Protein AF-A0A5R9EP64-F1 (afdb_monomer)

Mean predicted aligned error: 8.17 Å

Secondary structure (DSSP, 8-state):
-HHHHHHHTTTS-HHHHHHHHHHTHHHHHHHHHHHHHHHHHHHHTT--S-S--HHHHHHHHHHHHHHHHHHHHHHTT--

pLDDT: mean 79.82, std 19.03, range [39.06, 98.12]

Sequence (79 aa):
MNNLYERKNADYGNSFDRSLDADGLLVAKIRLGDKYNRFSQLISKQAQIKSESIEDTLIDLANYAVMTLIWLSKEDKNV

Foldseek 3Di:
DVVVVPVCVPPLDDPPLVVCVVPNCVSLVVQLVVLVVVLVVVVVDVPPDPDDDNVRSVVSNVSSVVNNVVSVVVVVVVD

Structure (mmCIF, N/CA/C/O backbone):
data_AF-A0A5R9EP64-F1
#
_entry.id   AF-A0A5R9EP64-F1
#
loop_
_atom_site.group_PDB
_atom_site.id
_atom_site.type_symbol
_atom_site.label_atom_id
_atom_site.label_alt_id
_atom_site.label_comp_id
_atom_site.label_asym_id
_atom_site.label_entity_id
_atom_site.label_seq_id
_atom_site.pdbx_PDB_ins_code
_atom_site.Cartn_x
_atom_site.Cartn_y
_atom_site.Cartn_z
_atom_site.occupancy
_atom_site.B_iso_or_equiv
_atom_site.auth_seq_id
_atom_site.auth_comp_id
_atom_site.auth_asym_id
_atom_site.auth_atom_id
_atom_site.pdbx_PDB_model_num
ATOM 1 N N . MET A 1 1 ? 0.128 21.293 -2.927 1.00 42.41 1 MET A N 1
ATOM 2 C CA . MET A 1 1 ? 0.290 19.940 -3.502 1.00 42.41 1 MET A CA 1
ATOM 3 C C . MET A 1 1 ? 1.707 19.681 -4.018 1.00 42.41 1 MET A C 1
ATOM 5 O O . MET A 1 1 ? 2.283 18.697 -3.590 1.00 42.41 1 MET A O 1
ATOM 9 N N . ASN A 1 2 ? 2.322 20.568 -4.816 1.00 39.06 2 ASN A N 1
ATOM 10 C CA . ASN A 1 2 ? 3.678 20.363 -5.380 1.00 39.06 2 ASN A CA 1
ATOM 11 C C . ASN A 1 2 ? 4.826 20.250 -4.354 1.00 39.06 2 ASN A C 1
ATOM 13 O O . ASN A 1 2 ? 5.793 19.539 -4.588 1.00 39.06 2 ASN A O 1
ATOM 17 N N . ASN A 1 3 ? 4.697 20.859 -3.173 1.00 43.94 3 ASN A N 1
ATOM 18 C CA . ASN A 1 3 ? 5.774 20.883 -2.169 1.00 43.94 3 ASN A CA 1
ATOM 19 C C . ASN A 1 3 ? 5.955 19.571 -1.365 1.00 43.94 3 ASN A C 1
ATOM 21 O O . ASN A 1 3 ? 6.915 19.439 -0.600 1.00 43.94 3 ASN A O 1
ATOM 25 N N . LEU A 1 4 ? 5.028 18.612 -1.505 1.00 46.19 4 LEU A N 1
ATOM 26 C CA . LEU A 1 4 ? 5.144 17.273 -0.910 1.00 46.19 4 LEU A CA 1
ATOM 27 C C . LEU A 1 4 ? 5.864 16.297 -1.855 1.00 46.19 4 LEU A C 1
ATOM 29 O O . LEU A 1 4 ? 6.563 15.411 -1.376 1.00 46.19 4 LEU A O 1
ATOM 33 N N . TYR A 1 5 ? 5.729 16.494 -3.170 1.00 45.06 5 TYR A N 1
ATOM 34 C CA . TYR A 1 5 ? 6.325 15.641 -4.202 1.00 45.06 5 TYR A CA 1
ATOM 35 C C . TYR A 1 5 ? 7.841 15.850 -4.336 1.00 45.06 5 TYR A C 1
ATOM 37 O O . TYR A 1 5 ? 8.587 14.883 -4.425 1.00 45.06 5 TYR A O 1
ATOM 45 N N . GLU A 1 6 ? 8.321 17.096 -4.290 1.00 48.22 6 GLU A N 1
ATOM 46 C CA . GLU A 1 6 ? 9.736 17.390 -4.576 1.00 48.22 6 GLU A CA 1
ATOM 47 C C . GLU A 1 6 ? 10.673 17.111 -3.395 1.00 48.22 6 GLU A C 1
ATOM 49 O O . GLU A 1 6 ? 11.781 16.619 -3.587 1.00 48.22 6 GLU A O 1
ATOM 54 N N . ARG A 1 7 ? 10.227 17.348 -2.154 1.00 44.91 7 ARG A N 1
ATOM 55 C CA . ARG A 1 7 ? 11.062 17.109 -0.961 1.00 44.91 7 ARG A CA 1
ATOM 56 C C . ARG A 1 7 ? 11.097 15.649 -0.511 1.00 44.91 7 ARG A C 1
ATOM 58 O O . ARG A 1 7 ? 11.996 15.274 0.229 1.00 44.91 7 ARG A O 1
ATOM 65 N N . LYS A 1 8 ? 10.142 14.821 -0.950 1.00 45.19 8 LYS A N 1
ATOM 66 C CA . LYS A 1 8 ? 10.075 13.393 -0.591 1.00 45.19 8 LYS A CA 1
ATOM 67 C C . LYS A 1 8 ? 10.803 12.464 -1.570 1.00 45.19 8 LYS A C 1
ATOM 6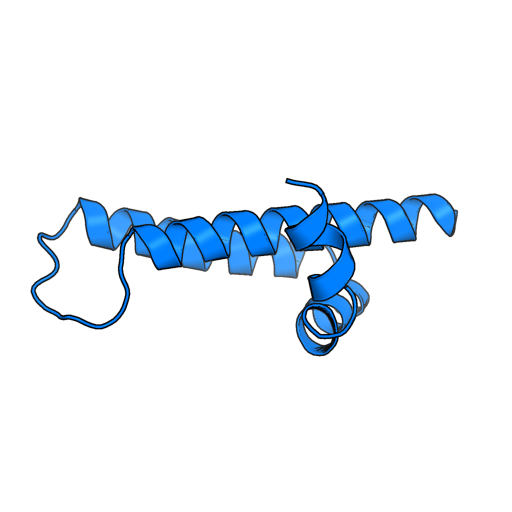9 O O . LYS A 1 8 ? 10.989 11.295 -1.248 1.00 45.19 8 LYS A O 1
ATOM 74 N N . ASN A 1 9 ? 11.273 12.972 -2.711 1.00 47.78 9 ASN A N 1
ATOM 75 C CA . ASN A 1 9 ? 11.996 12.179 -3.712 1.00 47.78 9 ASN A CA 1
ATOM 76 C C . ASN A 1 9 ? 13.354 11.627 -3.229 1.00 47.78 9 ASN A C 1
ATOM 78 O O . ASN A 1 9 ? 13.863 10.694 -3.841 1.00 47.78 9 ASN A O 1
ATOM 82 N N . ALA A 1 10 ? 13.945 12.178 -2.161 1.00 51.12 10 ALA A N 1
ATOM 83 C CA . ALA A 1 10 ? 15.280 11.778 -1.707 1.00 51.12 10 ALA A CA 1
ATOM 84 C C . ALA A 1 10 ? 15.294 10.554 -0.765 1.00 51.12 10 ALA A C 1
ATOM 86 O O . ALA A 1 10 ? 16.236 9.772 -0.830 1.00 51.12 10 ALA A O 1
ATOM 87 N N . ASP A 1 11 ? 14.249 10.342 0.051 1.00 47.09 11 ASP A N 1
ATOM 88 C CA . ASP A 1 11 ? 14.290 9.352 1.149 1.00 47.09 11 ASP A CA 1
ATOM 89 C C . ASP A 1 11 ? 13.258 8.214 1.054 1.00 47.09 11 ASP A C 1
ATOM 91 O O . ASP A 1 11 ? 13.392 7.205 1.745 1.00 47.09 11 ASP A O 1
ATOM 95 N N . TYR A 1 12 ? 12.227 8.320 0.208 1.00 55.03 12 TYR A N 1
ATOM 96 C CA . TYR A 1 12 ? 11.116 7.356 0.242 1.00 55.03 12 TYR A CA 1
ATOM 97 C C . TYR A 1 12 ? 11.397 6.011 -0.452 1.00 55.03 12 TYR A C 1
ATOM 99 O O . TYR A 1 12 ? 10.701 5.041 -0.170 1.00 55.03 12 TYR A O 1
ATOM 107 N N . GLY A 1 13 ? 12.398 5.918 -1.333 1.00 55.91 13 GLY A N 1
ATOM 108 C CA . GLY A 1 13 ? 12.441 4.848 -2.339 1.00 55.91 13 GLY A CA 1
ATOM 109 C C . GLY A 1 13 ? 13.364 3.657 -2.089 1.00 55.91 13 GLY A C 1
ATOM 110 O O . GLY A 1 13 ? 13.179 2.634 -2.727 1.00 55.91 13 GLY A O 1
ATOM 111 N N . ASN A 1 14 ? 14.360 3.699 -1.201 1.00 67.00 14 ASN A N 1
ATOM 112 C CA . ASN A 1 14 ? 15.459 2.728 -1.356 1.00 67.00 14 ASN A CA 1
ATOM 113 C C . ASN A 1 14 ? 15.066 1.253 -1.106 1.00 67.00 14 ASN A C 1
ATOM 115 O O . ASN A 1 14 ? 15.582 0.366 -1.775 1.00 67.00 14 ASN A O 1
ATOM 119 N N . SER A 1 15 ? 14.173 0.947 -0.161 1.00 81.25 15 SER A N 1
ATOM 120 C CA . SER A 1 15 ? 13.802 -0.453 0.115 1.00 81.25 15 SER A CA 1
ATOM 121 C C . SER A 1 15 ? 12.650 -0.955 -0.757 1.00 81.25 15 SER A C 1
ATOM 123 O O . SER A 1 15 ? 12.691 -2.094 -1.223 1.00 81.25 15 SER A O 1
ATOM 125 N N . PHE A 1 16 ? 11.631 -0.123 -0.988 1.00 89.88 16 PHE A N 1
ATOM 126 C CA . PHE A 1 16 ? 10.486 -0.509 -1.810 1.00 89.88 16 PHE A CA 1
ATOM 127 C C . PHE A 1 16 ? 10.827 -0.486 -3.298 1.00 89.88 16 PHE A C 1
ATOM 129 O O . PHE A 1 16 ? 10.491 -1.456 -3.965 1.00 89.88 16 PHE A O 1
ATOM 136 N N . ASP A 1 17 ? 11.566 0.514 -3.795 1.00 88.69 17 ASP A N 1
ATOM 137 C CA . ASP A 1 17 ? 11.990 0.548 -5.203 1.00 88.69 17 ASP A CA 1
ATOM 138 C C . ASP A 1 17 ? 12.872 -0.669 -5.513 1.00 88.69 17 ASP A C 1
ATOM 140 O O . ASP A 1 17 ? 12.596 -1.368 -6.473 1.00 88.69 17 ASP A O 1
ATOM 144 N N . ARG A 1 18 ? 13.817 -1.046 -4.631 1.00 89.69 18 ARG A N 1
ATOM 145 C CA . ARG A 1 18 ? 14.585 -2.304 -4.783 1.00 89.69 18 ARG A CA 1
ATOM 146 C C . ARG A 1 18 ? 13.702 -3.547 -4.854 1.00 89.69 18 ARG A C 1
ATOM 148 O O . ARG A 1 18 ? 14.030 -4.497 -5.553 1.00 89.69 18 ARG A O 1
ATOM 155 N N . SER A 1 19 ? 12.622 -3.566 -4.077 1.00 92.94 19 SER A N 1
ATOM 156 C CA . SER A 1 19 ? 11.680 -4.687 -4.084 1.00 92.94 19 SER A CA 1
ATOM 157 C C . SER A 1 19 ? 10.856 -4.700 -5.376 1.00 92.94 19 SER A C 1
ATOM 159 O O . SER A 1 19 ? 10.542 -5.768 -5.884 1.00 92.94 19 SER A O 1
ATOM 161 N N . LEU A 1 20 ? 10.523 -3.530 -5.929 1.00 93.44 20 LEU A N 1
ATOM 162 C CA . LEU A 1 20 ? 9.881 -3.412 -7.238 1.00 93.44 20 LEU A CA 1
ATOM 163 C C . LEU A 1 20 ? 10.836 -3.815 -8.368 1.00 93.44 20 LEU A C 1
ATOM 165 O O . LEU A 1 20 ? 10.424 -4.545 -9.259 1.00 93.44 20 LEU A O 1
ATOM 169 N N . ASP A 1 21 ? 12.108 -3.429 -8.303 1.00 92.12 21 ASP A N 1
ATOM 170 C CA . ASP A 1 21 ? 13.123 -3.836 -9.282 1.00 92.12 21 ASP A CA 1
ATOM 171 C C . ASP A 1 21 ? 13.327 -5.363 -9.287 1.00 92.12 21 ASP A C 1
ATOM 173 O O . ASP A 1 21 ? 13.568 -5.958 -10.335 1.00 92.12 21 ASP A O 1
ATOM 177 N N . ALA A 1 22 ? 13.221 -6.010 -8.119 1.00 94.00 22 ALA A N 1
ATOM 178 C CA . ALA A 1 22 ? 13.391 -7.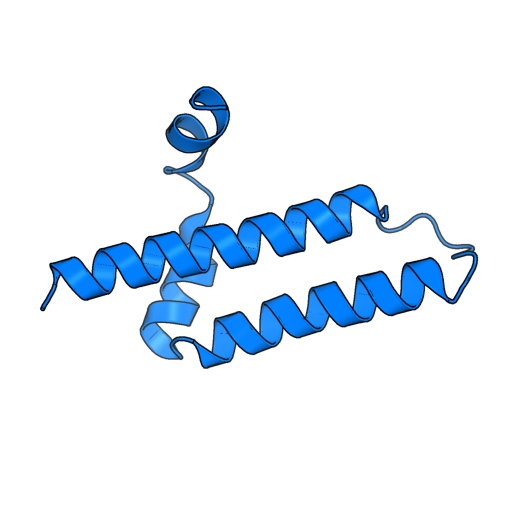456 -7.979 1.00 94.00 22 ALA A CA 1
ATOM 179 C C . ALA A 1 22 ? 12.125 -8.263 -8.323 1.00 94.00 22 ALA A C 1
ATOM 181 O O . ALA A 1 22 ? 12.205 -9.252 -9.050 1.00 94.00 22 ALA A O 1
ATOM 182 N N . ASP A 1 23 ? 10.965 -7.855 -7.796 1.00 95.75 23 ASP A N 1
ATOM 183 C CA . ASP A 1 23 ? 9.727 -8.652 -7.795 1.00 95.75 23 ASP A CA 1
ATOM 184 C C . ASP A 1 23 ? 8.572 -7.997 -8.582 1.00 95.75 23 ASP A C 1
ATOM 186 O O . ASP A 1 23 ? 7.469 -8.550 -8.686 1.00 95.75 23 ASP A O 1
ATOM 190 N N . GLY A 1 24 ? 8.788 -6.801 -9.130 1.00 94.12 24 GLY A N 1
ATOM 191 C CA . GLY A 1 24 ? 7.818 -6.056 -9.924 1.00 94.12 24 GLY A CA 1
ATOM 192 C C . GLY A 1 24 ? 6.524 -5.724 -9.177 1.00 94.12 24 GLY A C 1
ATOM 193 O O . GLY A 1 24 ? 6.464 -5.548 -7.955 1.00 94.12 24 GLY A O 1
ATOM 194 N N . LEU A 1 25 ? 5.425 -5.672 -9.933 1.00 96.69 25 LEU A N 1
ATOM 195 C CA . LEU A 1 25 ? 4.102 -5.307 -9.414 1.00 96.69 25 LEU A CA 1
ATOM 196 C C . LEU A 1 25 ? 3.529 -6.304 -8.393 1.00 96.69 25 LEU A C 1
ATOM 198 O O . LEU A 1 25 ? 2.559 -5.972 -7.705 1.00 96.69 25 LEU A O 1
ATOM 202 N N . LEU A 1 26 ? 4.108 -7.503 -8.250 1.00 96.94 26 LEU A N 1
ATOM 203 C CA . LEU A 1 26 ? 3.686 -8.456 -7.223 1.00 96.94 26 LEU A CA 1
ATOM 204 C C . LEU A 1 26 ? 3.909 -7.882 -5.818 1.00 96.94 26 LEU A C 1
ATOM 206 O O . LEU A 1 26 ? 3.006 -7.941 -4.980 1.00 96.94 26 LEU A O 1
ATOM 210 N N . VAL A 1 27 ? 5.066 -7.262 -5.579 1.00 96.38 27 VAL A N 1
ATOM 211 C CA . VAL A 1 27 ? 5.390 -6.615 -4.300 1.00 96.38 27 VAL A CA 1
ATOM 212 C C . VAL A 1 27 ? 4.453 -5.438 -4.021 1.00 96.38 27 VAL A C 1
ATOM 214 O O . VAL A 1 27 ? 3.966 -5.296 -2.897 1.00 96.38 27 VAL A O 1
ATOM 217 N N . ALA A 1 28 ? 4.120 -4.643 -5.045 1.00 96.31 28 ALA A N 1
ATOM 218 C CA . ALA A 1 28 ? 3.155 -3.551 -4.919 1.00 96.31 28 ALA A CA 1
ATOM 219 C C . ALA A 1 28 ? 1.772 -4.063 -4.503 1.00 96.31 28 ALA A C 1
ATOM 221 O O . ALA A 1 28 ? 1.180 -3.558 -3.547 1.00 96.31 28 ALA A O 1
ATOM 222 N N . LYS A 1 29 ? 1.281 -5.113 -5.175 1.00 98.12 29 LYS A N 1
ATOM 223 C CA . LYS A 1 29 ? -0.004 -5.750 -4.864 1.00 98.12 29 LYS A CA 1
ATOM 224 C C . LYS A 1 29 ? -0.055 -6.243 -3.417 1.00 98.12 29 LYS A C 1
ATOM 226 O O . LYS A 1 29 ? -1.065 -6.029 -2.750 1.00 98.12 29 LYS A O 1
ATOM 231 N N . ILE A 1 30 ? 1.014 -6.881 -2.935 1.00 97.62 30 ILE A N 1
ATOM 232 C CA . ILE A 1 30 ? 1.096 -7.385 -1.557 1.00 97.62 30 ILE A CA 1
ATOM 233 C C . ILE A 1 30 ? 1.007 -6.225 -0.559 1.00 97.62 30 ILE A C 1
ATOM 235 O O . ILE A 1 30 ? 0.141 -6.242 0.311 1.00 97.62 30 ILE A O 1
ATOM 239 N N . ARG A 1 31 ? 1.826 -5.176 -0.717 1.00 95.94 31 ARG A N 1
ATOM 240 C CA . ARG A 1 31 ? 1.854 -4.040 0.223 1.00 95.94 31 ARG A CA 1
ATOM 241 C C . ARG A 1 31 ? 0.551 -3.249 0.257 1.00 95.94 31 ARG A C 1
ATOM 243 O O . ARG A 1 31 ? 0.081 -2.886 1.335 1.00 95.94 31 ARG A O 1
ATOM 250 N N . LEU A 1 32 ? -0.062 -3.024 -0.904 1.00 97.56 32 LEU A N 1
ATOM 251 C CA . LEU A 1 32 ? -1.387 -2.410 -0.986 1.00 97.56 32 LEU A CA 1
ATOM 252 C C . LEU A 1 32 ? -2.447 -3.291 -0.309 1.00 97.56 32 LEU A C 1
ATOM 254 O O . LEU A 1 32 ? -3.278 -2.782 0.442 1.00 97.56 32 LEU A O 1
ATOM 258 N N . GLY A 1 33 ? -2.387 -4.609 -0.520 1.00 97.69 33 GLY A N 1
ATOM 259 C CA . GLY A 1 33 ? -3.262 -5.580 0.134 1.00 97.69 33 GLY A CA 1
ATOM 260 C C . GLY A 1 33 ? -3.132 -5.572 1.659 1.00 97.69 33 GLY A C 1
ATOM 261 O O . GLY A 1 33 ? -4.147 -5.532 2.353 1.00 97.69 33 GLY A O 1
ATOM 262 N N . ASP A 1 34 ? -1.908 -5.529 2.189 1.00 95.94 34 ASP A N 1
ATOM 263 C CA . ASP A 1 34 ? -1.643 -5.447 3.631 1.00 95.94 34 ASP A CA 1
ATOM 264 C C . ASP A 1 34 ? -2.331 -4.221 4.253 1.00 95.94 34 ASP A C 1
ATOM 266 O O . ASP A 1 34 ? -3.028 -4.327 5.270 1.00 95.94 34 ASP A O 1
ATOM 270 N N . LYS A 1 35 ? -2.184 -3.051 3.618 1.00 94.88 35 LYS A N 1
ATOM 271 C CA . LYS A 1 35 ? -2.774 -1.798 4.110 1.00 94.88 35 LYS A CA 1
ATOM 272 C C . LYS A 1 35 ? -4.291 -1.754 3.929 1.00 94.88 35 LYS A C 1
ATOM 274 O O . LYS A 1 35 ? -4.993 -1.298 4.830 1.00 94.88 35 LYS A O 1
ATOM 279 N N . TYR A 1 36 ? -4.820 -2.307 2.840 1.00 96.56 36 TYR A N 1
ATOM 280 C CA . TYR A 1 36 ? -6.264 -2.455 2.643 1.00 96.56 36 TYR A CA 1
ATOM 281 C C . TYR A 1 36 ? -6.909 -3.380 3.689 1.00 96.56 36 TYR A C 1
ATOM 283 O O . TYR A 1 36 ? -7.955 -3.059 4.261 1.00 96.56 36 TYR A O 1
ATOM 291 N N . ASN A 1 37 ? -6.269 -4.510 3.992 1.00 94.75 37 ASN A N 1
ATOM 292 C CA . ASN A 1 37 ? -6.735 -5.434 5.023 1.00 94.75 37 ASN A CA 1
ATOM 293 C C . ASN A 1 37 ? -6.731 -4.769 6.402 1.00 94.75 37 ASN A C 1
ATOM 295 O O . ASN A 1 37 ? -7.688 -4.919 7.162 1.00 94.75 37 ASN A O 1
ATOM 299 N N . ARG A 1 38 ? -5.696 -3.978 6.710 1.00 92.00 38 ARG A N 1
ATOM 300 C CA . ARG A 1 38 ? -5.658 -3.175 7.935 1.00 92.00 38 ARG A CA 1
ATOM 301 C C . ARG A 1 38 ? -6.799 -2.167 7.995 1.00 92.00 38 ARG A C 1
ATOM 303 O O . ARG A 1 38 ? -7.486 -2.098 9.011 1.00 92.00 38 ARG A O 1
ATOM 310 N N . PHE A 1 39 ? -7.030 -1.421 6.916 1.00 93.12 39 PHE A N 1
ATOM 311 C CA . PHE A 1 39 ? -8.139 -0.472 6.836 1.00 93.12 39 PHE A CA 1
ATOM 312 C C . PHE A 1 39 ? -9.479 -1.170 7.111 1.00 93.12 39 PHE A C 1
ATOM 314 O O . PHE A 1 39 ? -10.246 -0.725 7.963 1.00 93.12 39 PHE A O 1
ATOM 321 N N . SER A 1 40 ? -9.700 -2.332 6.492 1.00 92.44 40 SER A N 1
ATOM 322 C CA . SER A 1 40 ? -10.892 -3.163 6.700 1.00 92.44 40 SER A CA 1
ATOM 323 C C . SER A 1 40 ? -11.060 -3.607 8.164 1.00 92.44 40 SER A C 1
ATOM 325 O O . SER A 1 40 ? -12.172 -3.634 8.695 1.00 92.44 40 SER A O 1
ATOM 327 N N . GLN A 1 41 ? -9.964 -3.920 8.860 1.00 89.69 41 GLN A N 1
ATOM 328 C CA . GLN A 1 41 ? -9.988 -4.256 10.288 1.00 89.69 41 GLN A CA 1
ATOM 329 C C . GLN A 1 41 ? -10.311 -3.043 11.174 1.00 89.69 41 GLN A C 1
ATOM 331 O O . GLN A 1 41 ? -11.089 -3.174 12.119 1.00 89.69 41 GLN A O 1
ATOM 336 N N . LEU A 1 42 ? -9.750 -1.870 10.863 1.00 88.62 42 LEU A N 1
ATOM 337 C CA . LEU A 1 42 ? -9.967 -0.633 11.622 1.00 88.62 42 LEU A CA 1
ATOM 338 C C . LEU A 1 42 ? -11.407 -0.113 11.521 1.00 88.62 42 LEU A C 1
ATOM 340 O O . LEU A 1 42 ? -11.887 0.504 12.466 1.00 88.62 42 LEU A O 1
ATOM 344 N N . ILE A 1 43 ? -12.098 -0.362 10.404 1.00 88.62 43 ILE A N 1
ATOM 345 C CA . ILE A 1 43 ? -13.509 0.030 10.243 1.00 88.62 43 ILE A CA 1
ATOM 346 C C . ILE A 1 43 ? -14.491 -1.018 10.790 1.00 88.62 43 ILE A C 1
ATOM 348 O O . ILE A 1 43 ? -15.616 -0.670 11.137 1.00 88.62 43 ILE A O 1
ATOM 352 N N . SER A 1 44 ? -14.092 -2.295 10.868 1.00 84.44 44 SER A N 1
ATOM 353 C CA . SER A 1 44 ? -14.955 -3.391 11.349 1.00 84.44 44 SER A CA 1
ATOM 354 C C . SER A 1 44 ? -14.881 -3.618 12.858 1.00 84.44 44 SER A C 1
ATOM 356 O O . SER A 1 44 ? -15.845 -4.090 13.459 1.00 84.44 44 SER A O 1
ATOM 358 N N . LYS A 1 45 ? -13.765 -3.266 13.500 1.00 69.25 45 LYS A N 1
ATOM 359 C CA . LYS A 1 45 ? -13.646 -3.205 14.959 1.00 69.25 45 LYS A CA 1
ATOM 360 C C . LYS A 1 45 ? -13.573 -1.735 15.358 1.00 69.25 45 LYS A C 1
ATOM 362 O O . LYS A 1 45 ? -12.733 -1.024 14.823 1.00 69.25 45 LYS A O 1
ATOM 367 N N . GLN A 1 46 ? -14.357 -1.283 16.345 1.00 59.66 46 GLN A N 1
ATOM 368 C CA . GLN A 1 46 ? -13.977 -0.097 17.133 1.00 59.66 46 GLN A CA 1
ATOM 369 C C . GLN A 1 46 ? -12.642 -0.440 17.806 1.00 59.66 46 GLN A C 1
ATOM 371 O O . GLN A 1 46 ? -12.616 -1.046 18.876 1.00 59.66 46 GLN A O 1
ATOM 376 N N . ALA A 1 47 ? -11.534 -0.208 17.103 1.00 57.19 47 ALA A N 1
ATOM 377 C CA . ALA A 1 47 ? -10.234 -0.749 17.453 1.00 57.19 47 ALA A CA 1
ATOM 378 C C . ALA A 1 47 ? -9.797 -0.180 18.809 1.00 57.19 47 ALA A C 1
ATOM 380 O O . ALA A 1 47 ? -9.351 0.956 18.923 1.00 57.19 47 ALA A O 1
ATOM 381 N N . GLN A 1 48 ? -9.933 -0.999 19.851 1.00 53.84 48 GLN A N 1
ATOM 382 C CA . GLN A 1 48 ? -9.583 -0.704 21.243 1.00 53.84 48 GLN A CA 1
ATOM 383 C C . GLN A 1 48 ? -8.064 -0.606 21.494 1.00 53.84 48 GLN A C 1
ATOM 385 O O . GLN A 1 48 ? -7.631 -0.654 22.639 1.00 53.84 48 GLN A O 1
ATOM 390 N N . ILE A 1 49 ? -7.215 -0.462 20.469 1.00 54.31 49 ILE A N 1
ATOM 391 C CA . ILE A 1 49 ? -5.758 -0.401 20.656 1.00 54.31 49 ILE A CA 1
ATOM 392 C C . ILE A 1 49 ? -5.148 0.694 19.771 1.00 54.31 49 ILE A C 1
ATOM 394 O O . ILE A 1 49 ? -5.109 0.586 18.546 1.00 54.31 49 ILE A O 1
ATOM 398 N N . LYS A 1 50 ? -4.639 1.736 20.444 1.00 55.12 50 LYS A N 1
ATOM 399 C CA . LYS A 1 50 ? -3.893 2.905 19.939 1.00 55.12 50 LYS A CA 1
ATOM 400 C C . LYS A 1 50 ? -2.564 2.528 19.257 1.00 55.12 50 LYS A C 1
ATOM 402 O O . LYS A 1 50 ? -1.503 2.813 19.804 1.00 55.12 50 LYS A O 1
ATOM 407 N N . SER A 1 51 ? -2.586 1.869 18.103 1.00 60.69 51 SER A N 1
ATOM 408 C CA . SER A 1 51 ? -1.332 1.548 17.395 1.00 60.69 51 SER A CA 1
ATOM 409 C C . SER A 1 51 ? -1.150 2.304 16.081 1.00 60.69 51 SER A C 1
ATOM 411 O O . SER A 1 51 ? -0.049 2.766 15.823 1.00 60.69 51 SER A O 1
ATOM 413 N N . GLU A 1 52 ? -2.197 2.504 15.279 1.00 64.75 52 GLU A N 1
ATOM 414 C CA . GLU A 1 52 ? -2.115 3.263 14.018 1.00 64.75 52 GLU A CA 1
ATOM 415 C C . GLU A 1 52 ? -3.508 3.779 13.671 1.00 64.75 52 GLU A C 1
ATOM 417 O O . GLU A 1 52 ? -4.494 3.052 13.845 1.00 64.75 52 GLU A O 1
ATOM 422 N N . SER A 1 53 ? -3.605 5.034 13.238 1.00 85.81 53 SER A N 1
ATOM 423 C CA . SER A 1 53 ? -4.893 5.634 12.909 1.00 85.81 53 SER A CA 1
ATOM 424 C C . SER A 1 53 ? -5.388 5.186 11.527 1.00 85.81 53 SER A C 1
ATOM 426 O O . SER A 1 53 ? -4.632 4.684 10.689 1.00 85.81 53 SER A O 1
ATOM 428 N N . ILE A 1 54 ? -6.688 5.378 11.272 1.00 90.31 54 ILE A N 1
ATOM 429 C CA . ILE A 1 54 ? -7.2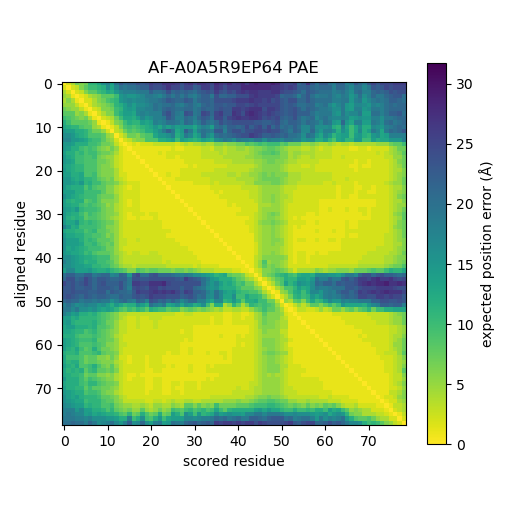58 5.220 9.924 1.00 90.31 54 ILE A CA 1
ATOM 430 C C . ILE A 1 54 ? -6.540 6.151 8.937 1.00 90.31 54 ILE A C 1
ATOM 432 O O . ILE A 1 54 ? -6.260 5.742 7.814 1.00 90.31 54 ILE A O 1
ATOM 436 N N . GLU A 1 55 ? -6.210 7.372 9.365 1.00 90.56 55 GLU A N 1
ATOM 437 C CA . GLU A 1 55 ? -5.506 8.362 8.548 1.00 90.56 55 GLU A CA 1
ATOM 438 C C . GLU A 1 55 ? -4.116 7.868 8.135 1.00 90.56 55 GLU A C 1
ATOM 440 O O . GLU A 1 55 ? -3.820 7.851 6.943 1.00 90.56 55 GLU A O 1
ATOM 445 N N . ASP A 1 56 ? -3.314 7.362 9.076 1.00 90.19 56 ASP A N 1
ATOM 446 C CA . ASP A 1 56 ? -1.986 6.799 8.782 1.00 90.19 56 ASP A CA 1
ATOM 447 C C . ASP A 1 56 ? -2.082 5.639 7.778 1.00 90.19 56 ASP A C 1
ATOM 449 O O . ASP A 1 56 ? -1.325 5.566 6.810 1.00 90.19 56 ASP A O 1
ATOM 453 N N . THR A 1 57 ? -3.080 4.764 7.952 1.00 93.19 57 THR A N 1
ATOM 454 C CA . THR A 1 57 ? -3.305 3.624 7.048 1.00 93.19 57 THR A CA 1
ATOM 455 C C . THR A 1 57 ? -3.662 4.081 5.628 1.00 93.19 57 THR A C 1
ATOM 457 O O . THR A 1 57 ? -3.200 3.495 4.646 1.00 93.19 57 THR A O 1
ATOM 460 N N . LEU A 1 58 ? -4.479 5.130 5.498 1.00 94.44 58 LEU A N 1
ATOM 461 C CA . LEU A 1 58 ? -4.845 5.709 4.204 1.00 94.44 58 LEU A CA 1
ATOM 462 C C . LEU A 1 58 ? -3.667 6.446 3.555 1.00 94.44 58 LEU A C 1
ATOM 464 O O . LEU A 1 58 ? -3.486 6.352 2.339 1.00 94.44 58 LEU A O 1
ATOM 468 N N . ILE A 1 59 ? -2.842 7.130 4.351 1.00 91.94 59 ILE A N 1
ATOM 469 C CA . ILE A 1 59 ? -1.600 7.757 3.887 1.00 91.94 59 ILE A CA 1
ATOM 470 C C . ILE A 1 59 ? -0.649 6.694 3.330 1.00 91.94 59 ILE A C 1
ATOM 472 O O . ILE A 1 59 ? -0.084 6.895 2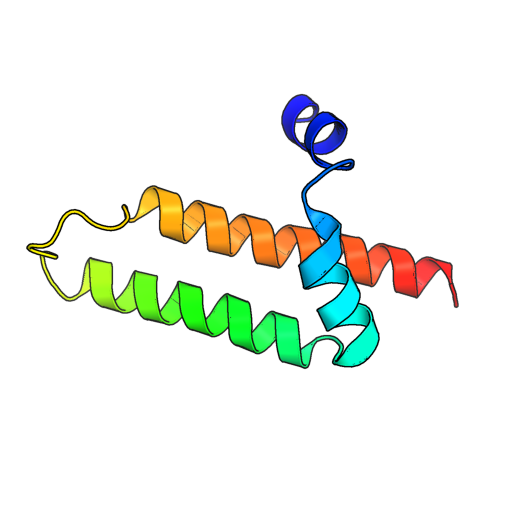.258 1.00 91.94 59 ILE A O 1
ATOM 476 N N . ASP A 1 60 ? -0.513 5.545 3.989 1.00 92.44 60 ASP A N 1
ATOM 477 C CA . ASP A 1 60 ? 0.328 4.451 3.499 1.00 92.44 60 ASP A CA 1
ATOM 478 C C . ASP A 1 60 ? -0.191 3.832 2.199 1.00 92.44 60 ASP A C 1
ATOM 480 O O . ASP A 1 60 ? 0.600 3.560 1.295 1.00 92.44 60 ASP A O 1
ATOM 484 N N . LEU A 1 61 ? -1.510 3.652 2.064 1.00 95.25 61 LEU A N 1
ATOM 485 C CA . LEU A 1 61 ? -2.123 3.229 0.799 1.00 95.25 61 LEU A CA 1
ATOM 486 C C . LEU A 1 61 ? -1.782 4.200 -0.334 1.00 95.25 61 LEU A C 1
ATOM 488 O O . LEU A 1 61 ? -1.339 3.773 -1.402 1.00 95.25 61 LEU A O 1
ATOM 492 N N . ALA A 1 62 ? -1.958 5.501 -0.093 1.00 93.94 62 ALA A N 1
ATOM 493 C CA . ALA A 1 62 ? -1.637 6.534 -1.069 1.00 93.94 62 ALA A CA 1
ATOM 494 C C . ALA A 1 62 ? -0.139 6.542 -1.409 1.00 93.94 62 ALA A C 1
ATOM 496 O O . ALA A 1 62 ? 0.217 6.617 -2.583 1.00 93.94 62 ALA A O 1
ATOM 497 N N . ASN A 1 63 ? 0.733 6.409 -0.407 1.00 90.69 63 ASN A N 1
ATOM 498 C CA . ASN A 1 63 ? 2.179 6.362 -0.607 1.00 90.69 63 ASN A CA 1
ATOM 499 C C . ASN A 1 63 ? 2.581 5.168 -1.478 1.00 90.69 63 ASN A C 1
ATOM 501 O O . ASN A 1 63 ? 3.255 5.374 -2.484 1.00 90.69 63 ASN A O 1
ATOM 505 N N . TYR A 1 64 ? 2.137 3.947 -1.156 1.00 93.69 64 TYR A 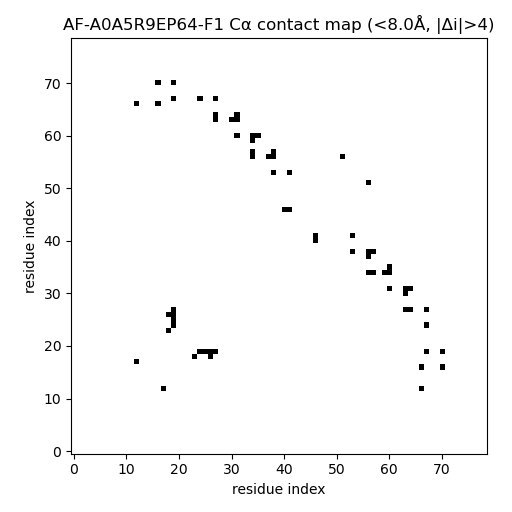N 1
ATOM 506 C CA . TYR A 1 64 ? 2.468 2.770 -1.966 1.00 93.69 64 TYR A CA 1
ATOM 507 C C . TYR A 1 64 ? 1.950 2.900 -3.400 1.00 93.69 64 TYR A C 1
ATOM 509 O O . TYR A 1 64 ? 2.689 2.604 -4.335 1.00 93.69 64 TYR A O 1
ATOM 517 N N . ALA A 1 65 ? 0.728 3.407 -3.593 1.00 95.75 65 ALA A N 1
ATOM 518 C CA . ALA A 1 65 ? 0.186 3.641 -4.929 1.00 95.75 65 ALA A CA 1
ATOM 519 C C . ALA A 1 65 ? 1.029 4.655 -5.723 1.00 95.75 65 ALA A C 1
ATOM 521 O O . ALA A 1 65 ? 1.393 4.397 -6.870 1.00 95.75 65 ALA A O 1
ATOM 522 N N . VAL A 1 66 ? 1.386 5.789 -5.110 1.00 92.62 66 VAL A N 1
ATOM 523 C CA . VAL A 1 66 ? 2.204 6.833 -5.749 1.00 92.62 66 VAL A CA 1
ATOM 524 C C . VAL A 1 66 ? 3.609 6.324 -6.069 1.00 92.62 66 VAL A C 1
ATOM 526 O O . VAL A 1 66 ? 4.098 6.558 -7.171 1.00 92.62 66 VAL A O 1
ATOM 529 N N . MET A 1 67 ? 4.250 5.596 -5.154 1.00 91.06 67 MET A N 1
ATOM 530 C CA . MET A 1 67 ? 5.576 5.020 -5.390 1.00 91.06 67 MET A CA 1
ATOM 531 C C . MET A 1 67 ? 5.562 4.020 -6.550 1.00 91.06 67 MET A C 1
ATOM 533 O O . MET A 1 67 ? 6.433 4.081 -7.414 1.00 91.06 67 MET A O 1
ATOM 537 N N . THR A 1 68 ? 4.542 3.158 -6.634 1.00 94.19 68 THR A N 1
ATOM 538 C CA . THR A 1 68 ? 4.383 2.234 -7.767 1.00 94.19 68 THR A CA 1
ATOM 539 C C . THR A 1 68 ? 4.185 2.974 -9.091 1.00 94.19 68 THR A C 1
ATOM 541 O O . THR A 1 68 ? 4.788 2.590 -10.088 1.00 94.19 68 THR A O 1
ATOM 544 N N . LEU A 1 69 ? 3.401 4.059 -9.119 1.00 93.88 69 LEU A N 1
ATOM 545 C CA . LEU A 1 69 ? 3.240 4.883 -10.326 1.00 93.88 69 LEU A CA 1
ATOM 546 C C . LEU A 1 69 ? 4.553 5.549 -10.755 1.00 93.88 69 LEU A C 1
ATOM 548 O O . LEU A 1 69 ? 4.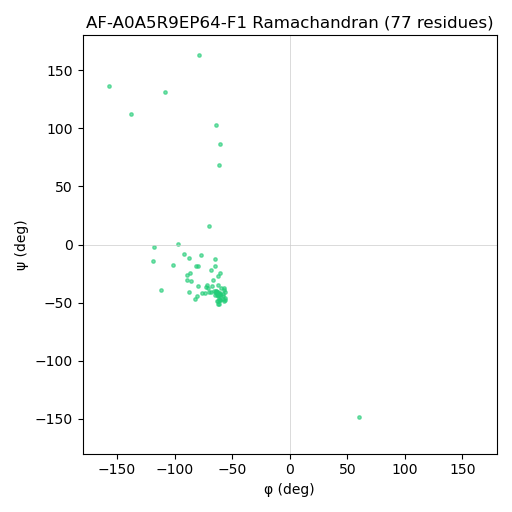865 5.582 -11.945 1.00 93.88 69 LEU A O 1
ATOM 552 N N . ILE A 1 70 ? 5.329 6.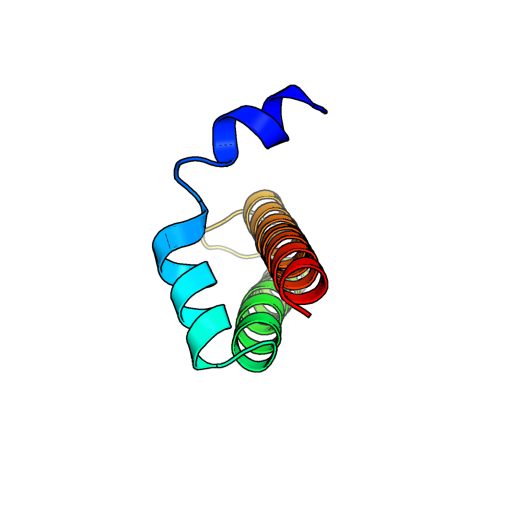067 -9.798 1.00 90.31 70 ILE A N 1
ATOM 553 C CA . ILE A 1 70 ? 6.647 6.654 -10.068 1.00 90.31 70 ILE A CA 1
ATOM 554 C C . ILE A 1 70 ? 7.590 5.598 -10.652 1.00 90.31 70 ILE A C 1
ATOM 556 O O . ILE A 1 70 ? 8.289 5.892 -11.618 1.00 90.31 70 ILE A O 1
ATOM 560 N N . TRP A 1 71 ? 7.602 4.387 -10.094 1.00 91.25 71 TRP A N 1
ATOM 561 C CA . TRP A 1 71 ? 8.417 3.282 -10.594 1.00 91.25 71 TRP A CA 1
ATOM 562 C C . TRP A 1 71 ? 8.015 2.866 -12.017 1.00 91.25 71 TRP A C 1
ATOM 564 O O . TRP A 1 71 ? 8.866 2.859 -12.900 1.00 91.25 71 TRP A O 1
ATOM 574 N N . LEU A 1 72 ? 6.718 2.664 -12.284 1.00 91.50 72 LEU A N 1
ATOM 575 C CA . LEU A 1 72 ? 6.205 2.380 -13.635 1.00 91.50 72 LEU A CA 1
ATOM 576 C C . LEU A 1 72 ? 6.596 3.470 -14.643 1.00 91.50 72 LEU A C 1
ATOM 578 O O . LEU A 1 72 ? 7.014 3.178 -15.755 1.00 91.50 72 LEU A O 1
ATOM 582 N N . SER A 1 73 ? 6.531 4.737 -14.227 1.00 88.69 73 SER A N 1
ATOM 583 C CA . SER A 1 73 ? 6.916 5.872 -15.076 1.00 88.69 73 SER A CA 1
ATOM 584 C C . SER A 1 73 ? 8.422 5.937 -15.364 1.00 88.69 73 SER A C 1
ATOM 586 O O . SER A 1 73 ? 8.831 6.622 -16.302 1.00 88.69 73 SER A O 1
ATOM 588 N N . LYS A 1 74 ? 9.262 5.311 -14.527 1.00 86.50 74 LYS A N 1
ATOM 589 C CA . LYS A 1 74 ? 10.704 5.164 -14.769 1.00 86.50 74 LYS A CA 1
ATOM 590 C C . LYS A 1 74 ? 10.962 4.002 -15.730 1.00 86.50 74 LYS A C 1
ATOM 592 O O . LYS A 1 74 ? 11.723 4.194 -16.669 1.00 86.50 74 LYS A O 1
ATOM 597 N N . GLU A 1 75 ? 10.294 2.864 -15.531 1.00 81.38 75 GLU A N 1
ATOM 598 C CA . GLU A 1 75 ? 10.375 1.698 -16.424 1.00 81.38 75 GLU A CA 1
ATOM 599 C C . GLU A 1 75 ? 9.958 2.048 -17.857 1.00 81.38 75 GLU A C 1
ATOM 601 O O . GLU A 1 75 ? 10.718 1.791 -18.782 1.00 81.38 75 GLU A O 1
ATOM 606 N N . ASP A 1 76 ? 8.837 2.753 -18.044 1.00 78.69 76 ASP A N 1
ATOM 607 C CA . ASP A 1 76 ? 8.366 3.190 -19.371 1.00 78.69 76 ASP A CA 1
ATOM 608 C C . ASP A 1 76 ? 9.360 4.109 -20.107 1.00 78.69 76 ASP A C 1
ATOM 610 O O . ASP A 1 76 ? 9.320 4.209 -21.329 1.00 78.69 76 ASP A O 1
ATOM 614 N N . LYS A 1 77 ? 10.244 4.812 -19.386 1.00 70.75 77 LYS A N 1
ATOM 615 C CA . LYS A 1 77 ? 11.289 5.667 -19.981 1.00 70.75 77 LYS A CA 1
ATOM 616 C C . LYS A 1 77 ? 12.582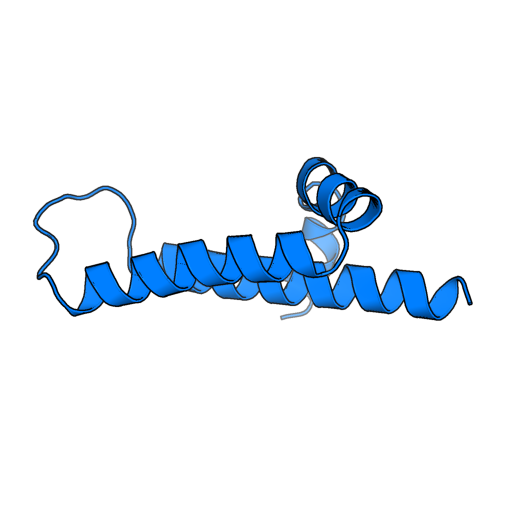 4.915 -20.298 1.00 70.75 77 LYS A C 1
ATOM 618 O O . LYS A 1 77 ? 13.455 5.489 -20.947 1.00 70.75 77 LYS A O 1
ATOM 623 N N . ASN A 1 78 ? 12.721 3.689 -19.800 1.00 58.31 78 ASN A N 1
ATOM 624 C CA . ASN A 1 78 ? 13.871 2.817 -20.026 1.00 58.31 78 ASN A CA 1
ATOM 625 C C . ASN A 1 78 ? 13.624 1.801 -21.161 1.00 58.31 78 ASN A C 1
ATOM 627 O O . ASN A 1 78 ? 14.516 1.002 -21.452 1.00 58.31 78 ASN 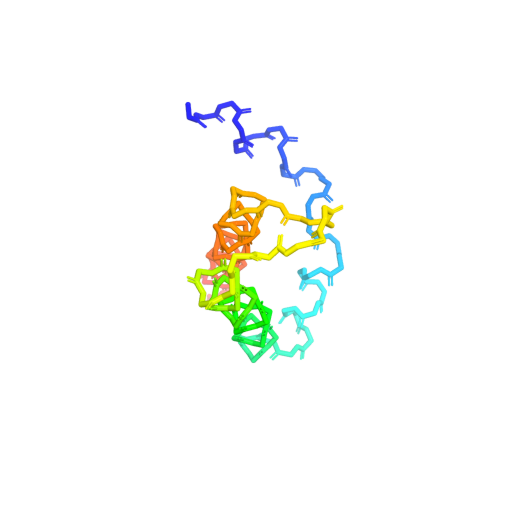A O 1
ATOM 631 N N . VAL A 1 79 ? 12.442 1.842 -21.789 1.00 48.44 79 VAL A N 1
ATOM 632 C CA . VAL A 1 79 ? 12.050 1.091 -22.997 1.00 48.44 79 VAL A CA 1
ATOM 633 C C . VAL A 1 79 ? 12.123 2.006 -24.217 1.00 48.44 79 VAL A C 1
ATOM 635 O O . VAL A 1 79 ? 12.594 1.527 -25.272 1.00 48.44 79 VAL A O 1
#

Organism: NCBI:txid87458

Solvent-accessible surface area (backbone atoms only — not comparable to full-atom values): 4754 Å² total; per-residue (Å²): 120,71,77,61,61,68,74,45,68,83,74,73,45,75,69,59,49,54,41,36,76,73,55,36,69,59,50,54,52,50,55,45,46,55,35,51,52,48,50,54,49,55,76,73,33,91,65,91,62,99,78,75,53,73,64,58,40,51,51,49,41,52,46,55,53,51,53,51,50,54,50,52,60,51,54,67,72,76,109

Radius of gyration: 14.56 Å; Cα contacts (8 Å, |Δi|>4): 33; chains: 1; bounding box: 30×30×44 Å

InterPro domains:
  IPR011630 Nucleotide modification associated domain 1 [PF07659] (8-71)

Nearest PDB structures (foldseek):
  4afl-assembly3_D  TM=3.950E-01  e=7.611E+00  Homo sapiens
  5uky-assembly1_B  TM=3.683E-01  e=9.095E+00  Mycobacterium tuberculosis